Protein AF-A0A914W034-F1 (afdb_monomer_lite)

Foldseek 3Di:
DVVVVVVPDDPVNVVVVCVVVPVPPPDDDDDPPPPPPPPDPDDPPVRVVCVVCVCVPPPPDDDDDPVNVCVVPPPPPPDDDDDDPDPDDDDDDDDDDDPPPPPPDDDDD

Secondary structure (DSSP, 8-state):
-HHHHHHT--HHHHHHHHHHTTTT-SS------------PPPPPHHHHHHHHTTTTTS-S-PPPPHHHHHHHHS--SS-------------------------------

Organism: NCBI:txid2011161

pLDDT: mean 73.83, std 18.07, range [39.97, 95.75]

Structure (mmCIF, N/CA/C/O backbone):
data_AF-A0A914W034-F1
#
_entry.id   AF-A0A914W034-F1
#
loop_
_atom_site.group_PDB
_atom_site.id
_atom_site.type_symbol
_atom_site.label_atom_id
_atom_site.label_alt_id
_atom_site.label_comp_id
_atom_site.label_asym_id
_atom_site.label_entity_id
_atom_site.label_seq_id
_atom_site.pdbx_PDB_ins_code
_atom_site.Cartn_x
_atom_site.Cartn_y
_atom_site.Cartn_z
_atom_site.occupancy
_atom_site.B_iso_or_equiv
_atom_site.auth_seq_id
_atom_site.auth_comp_id
_atom_site.auth_asym_id
_atom_site.auth_atom_id
_atom_site.pdbx_PDB_model_num
ATOM 1 N N . MET A 1 1 ? 25.465 -5.102 16.201 1.00 62.53 1 MET A N 1
ATOM 2 C CA . MET A 1 1 ? 25.508 -3.802 16.918 1.00 62.53 1 MET A CA 1
ATOM 3 C C . MET A 1 1 ? 24.123 -3.333 17.395 1.00 62.53 1 MET A C 1
ATOM 5 O O . MET A 1 1 ? 23.974 -2.999 18.566 1.00 62.53 1 MET A O 1
ATOM 9 N N . ILE A 1 2 ? 23.087 -3.418 16.551 1.00 81.19 2 ILE A N 1
ATOM 10 C CA . ILE A 1 2 ? 21.721 -2.923 16.819 1.00 81.19 2 ILE A CA 1
ATOM 11 C C . ILE A 1 2 ? 21.065 -3.438 18.123 1.00 81.19 2 ILE A C 1
ATOM 13 O O . ILE A 1 2 ? 20.490 -2.663 18.881 1.00 81.19 2 ILE A O 1
ATOM 17 N N . LYS A 1 3 ? 21.229 -4.727 18.464 1.00 87.88 3 LYS A N 1
ATOM 18 C CA . LYS A 1 3 ? 20.618 -5.348 19.661 1.00 87.88 3 LYS A CA 1
ATOM 19 C C . LYS A 1 3 ? 21.076 -4.718 20.986 1.00 87.88 3 LYS A C 1
ATOM 21 O O . LYS A 1 3 ? 20.331 -4.743 21.960 1.00 87.88 3 LYS A O 1
ATOM 26 N N . ARG A 1 4 ? 22.301 -4.178 21.047 1.00 87.12 4 ARG A N 1
ATOM 27 C CA . ARG A 1 4 ? 22.838 -3.527 22.257 1.00 87.12 4 ARG A CA 1
ATOM 28 C C . ARG A 1 4 ? 22.276 -2.115 22.428 1.00 87.12 4 ARG A C 1
ATOM 30 O O . ARG A 1 4 ? 21.935 -1.748 23.545 1.00 87.12 4 ARG A O 1
ATOM 37 N N . ALA A 1 5 ? 22.112 -1.378 21.330 1.00 86.00 5 ALA A N 1
ATOM 38 C CA . ALA A 1 5 ? 21.518 -0.043 21.338 1.00 86.00 5 ALA A CA 1
ATOM 39 C C . ALA A 1 5 ? 20.067 -0.077 21.846 1.00 86.00 5 ALA A C 1
ATOM 41 O O . ALA A 1 5 ? 19.721 0.674 22.754 1.00 86.00 5 ALA A O 1
ATOM 42 N N . TRP A 1 6 ? 19.253 -1.028 21.374 1.00 86.50 6 TRP A N 1
ATOM 43 C CA . TRP A 1 6 ? 17.866 -1.190 21.834 1.00 86.50 6 TRP A CA 1
ATOM 44 C C . TRP A 1 6 ? 17.738 -1.459 23.335 1.00 86.50 6 TRP A C 1
ATOM 46 O O . TRP A 1 6 ? 16.841 -0.929 23.979 1.00 86.50 6 TRP A O 1
ATOM 56 N N . ARG A 1 7 ? 18.669 -2.221 23.921 1.00 92.38 7 ARG A N 1
ATOM 57 C CA . ARG A 1 7 ? 18.684 -2.497 25.369 1.00 92.38 7 ARG A CA 1
ATOM 58 C C . ARG A 1 7 ? 18.999 -1.267 26.225 1.00 92.38 7 ARG A C 1
ATOM 60 O O . ARG A 1 7 ? 18.737 -1.292 27.420 1.00 92.38 7 ARG A O 1
ATOM 67 N N . SER A 1 8 ? 19.580 -0.225 25.633 1.00 90.50 8 SER A N 1
ATOM 68 C CA . SER A 1 8 ? 19.918 1.028 26.322 1.00 90.50 8 SER A CA 1
ATOM 69 C C . SER A 1 8 ? 18.801 2.076 26.265 1.00 90.50 8 SER A C 1
ATOM 71 O O . SER A 1 8 ? 18.883 3.108 26.932 1.00 90.50 8 SER A O 1
ATOM 73 N N . VAL A 1 9 ? 17.749 1.824 25.480 1.00 93.44 9 VAL A N 1
ATOM 74 C CA . VAL A 1 9 ? 16.605 2.729 25.364 1.00 93.44 9 VAL A CA 1
ATOM 75 C C . VAL A 1 9 ? 15.768 2.642 26.637 1.00 93.44 9 VAL A C 1
ATOM 77 O O . VAL A 1 9 ? 15.298 1.574 27.020 1.00 93.44 9 VA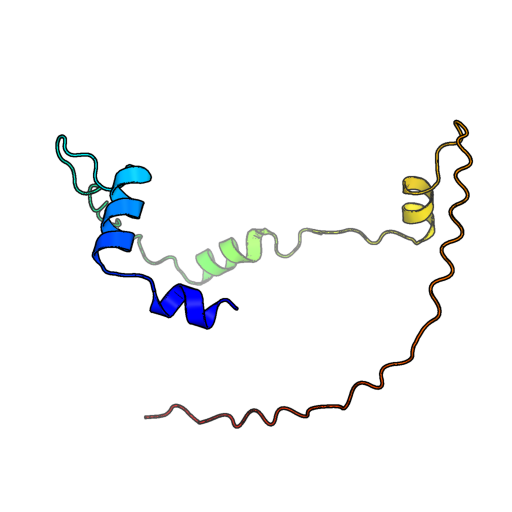L A O 1
ATOM 80 N N . THR A 1 10 ? 15.560 3.787 27.284 1.00 95.31 10 THR A N 1
ATOM 81 C CA . THR A 1 10 ? 14.690 3.902 28.461 1.00 95.31 10 THR A CA 1
ATOM 82 C C . THR A 1 10 ? 13.344 4.522 28.078 1.00 95.31 10 THR A C 1
ATOM 84 O O . THR A 1 10 ? 13.266 5.240 27.075 1.00 95.31 10 THR A O 1
ATOM 87 N N . PRO A 1 11 ? 12.285 4.346 28.890 1.00 94.44 11 PRO A N 1
ATOM 88 C CA . PRO A 1 11 ? 11.021 5.056 28.684 1.00 94.44 11 PRO A CA 1
ATOM 89 C C . PRO A 1 11 ? 11.200 6.581 28.599 1.00 94.44 11 PRO A C 1
ATOM 91 O O . PRO A 1 11 ? 10.552 7.247 27.793 1.00 94.44 11 PRO A O 1
ATOM 94 N N . THR A 1 12 ? 12.135 7.135 29.376 1.00 94.75 12 THR A N 1
ATOM 95 C CA . THR A 1 12 ? 12.500 8.557 29.333 1.00 94.75 12 THR A CA 1
ATOM 96 C C . THR A 1 12 ? 13.107 8.947 27.987 1.00 94.75 12 THR A C 1
ATOM 98 O O . THR A 1 12 ? 12.758 9.990 27.441 1.00 94.75 12 THR A O 1
ATOM 101 N N . THR A 1 13 ? 13.972 8.101 27.418 1.00 94.44 13 THR A N 1
ATOM 102 C CA . THR A 1 13 ? 14.535 8.302 26.075 1.00 94.44 13 THR A CA 1
ATOM 103 C C . THR A 1 13 ? 13.420 8.401 25.035 1.00 94.44 13 THR A C 1
ATOM 105 O O . THR A 1 13 ? 13.394 9.358 24.268 1.00 94.44 13 THR A O 1
ATOM 108 N N . ILE A 1 14 ? 12.459 7.471 25.066 1.00 92.94 14 ILE A N 1
ATOM 109 C CA . ILE A 1 14 ? 11.310 7.455 24.147 1.00 92.94 14 ILE A CA 1
ATOM 110 C C . ILE A 1 14 ? 10.482 8.734 24.310 1.00 92.94 14 ILE A C 1
ATOM 112 O O . ILE A 1 14 ? 10.234 9.439 23.334 1.00 92.94 14 ILE A O 1
ATOM 116 N N . LYS A 1 15 ? 10.120 9.094 25.546 1.00 90.62 15 LYS A N 1
ATOM 117 C CA . LYS A 1 15 ? 9.353 10.314 25.837 1.00 90.62 15 LYS A CA 1
ATOM 118 C C . LYS A 1 15 ? 10.043 11.570 25.299 1.00 90.62 15 LYS A C 1
ATOM 120 O O . LYS A 1 15 ? 9.399 12.401 24.663 1.00 90.62 15 LYS A O 1
ATOM 125 N N . ASN A 1 16 ? 11.352 11.687 25.509 1.00 91.56 16 ASN A N 1
ATOM 126 C CA . ASN A 1 16 ? 12.137 12.822 25.033 1.00 91.56 16 ASN A CA 1
ATOM 127 C C . ASN A 1 16 ? 12.206 12.871 23.500 1.00 91.56 16 ASN A C 1
ATOM 129 O O . ASN A 1 16 ? 12.139 13.957 22.928 1.00 91.56 16 ASN A O 1
ATOM 133 N N . CYS A 1 17 ? 12.310 11.722 22.825 1.00 92.19 17 CYS A N 1
ATOM 134 C CA . CYS A 1 17 ? 12.242 11.651 21.365 1.00 92.19 17 CYS A CA 1
ATOM 135 C C . CYS A 1 17 ? 10.893 12.165 20.847 1.00 92.19 17 CYS A C 1
ATOM 137 O O . CYS A 1 17 ? 10.873 13.014 19.961 1.00 92.19 17 CYS A O 1
ATOM 139 N N . PHE A 1 18 ? 9.780 11.734 21.448 1.00 89.12 18 PHE A N 1
ATOM 140 C CA . PHE A 1 18 ? 8.441 12.190 21.065 1.00 89.12 18 PHE A CA 1
ATOM 141 C C . PHE A 1 18 ? 8.236 13.693 21.308 1.00 89.12 18 PHE A C 1
ATOM 143 O O . PHE A 1 18 ? 7.624 14.377 20.491 1.00 89.12 18 PHE A O 1
ATOM 150 N N . GLN A 1 19 ? 8.790 14.232 22.397 1.00 88.88 19 GLN A N 1
ATOM 151 C CA . GLN A 1 19 ? 8.782 15.674 22.661 1.00 88.88 19 GLN A CA 1
ATOM 152 C C . GLN A 1 19 ? 9.595 16.455 21.625 1.00 88.88 19 GLN A C 1
ATOM 154 O O . GLN A 1 19 ? 9.100 17.438 21.082 1.00 88.88 19 GLN A O 1
ATOM 159 N N . LYS A 1 20 ? 10.821 16.009 21.321 1.00 88.50 20 LYS A N 1
ATOM 160 C CA . LYS A 1 20 ? 11.694 16.662 20.332 1.00 88.50 20 LYS A CA 1
ATOM 161 C C . LYS A 1 20 ? 11.125 16.613 18.917 1.00 88.50 20 LYS A C 1
ATOM 163 O O . LYS A 1 20 ? 11.275 17.577 18.180 1.00 88.50 20 LYS A O 1
ATOM 168 N N . ALA A 1 21 ? 10.465 15.517 18.558 1.00 88.38 21 ALA A N 1
ATOM 169 C CA . ALA A 1 21 ? 9.788 15.369 17.275 1.00 88.38 21 ALA A CA 1
ATOM 170 C C . ALA A 1 21 ? 8.440 16.116 17.208 1.00 88.38 21 ALA A C 1
ATOM 172 O O . ALA A 1 21 ? 7.807 16.143 16.160 1.00 88.38 21 ALA A O 1
ATOM 173 N N . GLY A 1 22 ? 7.996 16.744 18.305 1.00 82.69 22 GLY A N 1
ATOM 174 C CA . GLY A 1 22 ? 6.801 17.589 18.323 1.00 82.69 22 GLY A CA 1
ATOM 175 C C . GLY A 1 22 ? 5.476 16.847 18.514 1.00 82.69 22 GLY A C 1
ATOM 176 O O . GLY A 1 22 ? 4.435 17.499 18.518 1.00 82.69 22 GLY A O 1
ATOM 177 N N . PHE A 1 23 ? 5.493 15.530 18.746 1.00 80.12 23 PHE A N 1
ATOM 178 C CA . PHE A 1 23 ? 4.285 14.732 19.015 1.00 80.12 23 PHE A CA 1
ATOM 179 C C . PHE A 1 23 ? 3.613 15.088 20.347 1.00 80.12 23 PHE A C 1
ATOM 181 O O . PHE A 1 23 ? 2.420 14.872 20.523 1.00 80.12 23 PHE A O 1
ATOM 188 N N . LEU A 1 24 ? 4.376 15.624 21.303 1.00 70.69 24 LEU A N 1
ATOM 189 C CA . LEU A 1 24 ? 3.899 15.991 22.641 1.00 70.69 24 LEU A CA 1
ATOM 190 C C . LEU A 1 24 ? 3.907 17.513 22.835 1.00 70.69 24 LEU A C 1
ATOM 192 O O . LEU A 1 24 ? 4.449 18.019 23.821 1.00 70.69 24 LEU A O 1
ATOM 196 N N . LYS A 1 25 ? 3.358 18.262 21.871 1.00 72.94 25 LYS A N 1
ATOM 197 C CA . LYS A 1 25 ? 3.207 19.717 21.992 1.00 72.94 25 LYS A CA 1
ATOM 198 C C . LYS A 1 25 ? 2.248 20.022 23.150 1.00 72.94 25 LYS A C 1
ATOM 200 O O . LYS A 1 25 ? 1.074 19.673 23.114 1.00 72.94 25 LYS A O 1
ATOM 205 N N . ALA A 1 26 ? 2.768 20.654 24.202 1.00 61.56 26 ALA A N 1
ATOM 206 C CA . ALA A 1 26 ? 1.980 21.128 25.335 1.00 61.56 26 ALA A CA 1
ATOM 207 C C . ALA A 1 26 ? 1.224 22.402 24.932 1.00 61.56 26 ALA A C 1
ATOM 209 O O . ALA A 1 26 ? 1.664 23.518 25.190 1.00 61.56 26 ALA A O 1
ATOM 210 N N . GLY A 1 27 ? 0.109 22.230 24.238 1.00 57.69 27 GLY A N 1
ATOM 211 C CA . GLY A 1 27 ? -0.812 23.301 23.890 1.00 57.69 27 GLY A CA 1
ATOM 212 C C . GLY A 1 27 ? -2.012 22.689 23.193 1.00 57.69 27 GLY A C 1
ATOM 21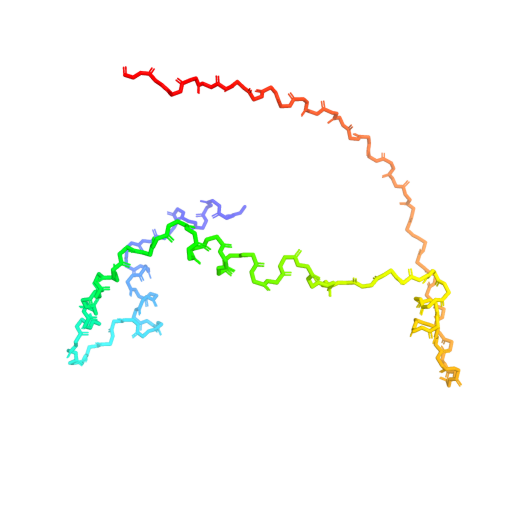3 O O . GLY A 1 27 ? -1.797 21.934 22.254 1.00 57.69 27 GLY A O 1
ATOM 214 N N . ASN A 1 28 ? -3.212 22.966 23.721 1.00 55.81 28 ASN A N 1
ATOM 215 C CA . ASN A 1 28 ? -4.544 22.641 23.192 1.00 55.81 28 ASN A CA 1
ATOM 216 C C . ASN A 1 28 ? -4.535 21.770 21.925 1.00 55.81 28 ASN A C 1
ATOM 218 O O . ASN A 1 28 ? -4.199 22.241 20.847 1.00 55.81 28 ASN A O 1
ATOM 222 N N . GLY A 1 29 ? -4.907 20.503 22.005 1.00 62.44 29 GLY A N 1
ATOM 223 C CA . GLY A 1 29 ? -6.250 20.154 22.440 1.00 62.44 29 GLY A CA 1
ATOM 224 C C . GLY A 1 29 ? -7.064 19.823 21.203 1.00 62.44 29 GLY A C 1
ATOM 225 O O . GLY A 1 29 ? -7.934 20.583 20.825 1.00 62.44 29 GLY A O 1
ATOM 226 N N . GLU A 1 30 ? -6.728 18.697 20.596 1.00 60.50 30 GLU A N 1
ATOM 227 C CA . GLU A 1 30 ? -7.668 17.785 19.965 1.00 60.50 30 GLU A CA 1
ATOM 228 C C . GLU A 1 30 ? -6.902 16.463 19.902 1.00 60.50 30 GLU A C 1
ATOM 230 O O . GLU A 1 30 ? -5.786 16.403 19.380 1.00 60.50 30 GLU A O 1
ATOM 235 N N . ALA A 1 31 ? -7.447 15.396 20.495 1.00 63.44 31 ALA A N 1
ATOM 236 C CA . ALA A 1 31 ? -7.174 14.098 19.890 1.00 63.44 31 ALA A CA 1
ATOM 237 C C . ALA A 1 31 ? -7.551 14.263 18.410 1.00 63.44 31 ALA A C 1
ATOM 239 O O . ALA A 1 31 ? -8.531 14.978 18.177 1.00 63.44 31 ALA A O 1
ATOM 2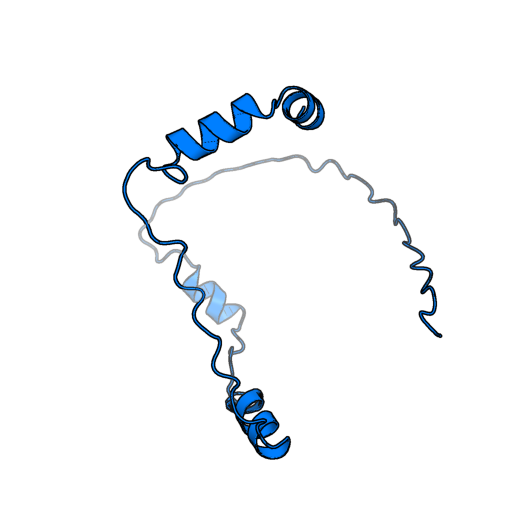40 N N . PRO A 1 32 ? -6.805 13.698 17.435 1.00 62.31 32 PRO A N 1
ATOM 241 C CA . PRO A 1 32 ? -7.320 13.682 16.072 1.00 62.31 32 PRO A CA 1
ATOM 242 C C . PRO A 1 32 ? -8.763 13.217 16.193 1.00 62.31 32 PRO A C 1
ATOM 244 O O . PRO A 1 32 ? -9.001 12.202 16.863 1.00 62.31 32 PRO A O 1
ATOM 247 N N . GLU A 1 33 ? -9.696 14.048 15.718 1.00 63.41 33 GLU A N 1
ATOM 248 C CA . GLU A 1 33 ? -11.100 13.681 15.654 1.00 63.41 33 GLU A CA 1
ATOM 249 C C . GLU A 1 33 ? -11.083 12.255 15.128 1.00 63.41 33 GLU A C 1
ATOM 251 O O . GLU A 1 33 ? -10.456 11.982 14.099 1.00 63.41 33 GLU A O 1
ATOM 256 N N . VAL A 1 34 ? -11.570 11.312 15.938 1.00 66.62 34 VAL A N 1
ATOM 257 C CA . VAL A 1 34 ? -11.686 9.938 15.475 1.00 66.62 34 VAL A CA 1
ATOM 258 C C . VAL A 1 34 ? -12.742 10.066 14.403 1.00 66.62 34 VAL A C 1
ATOM 260 O O . VAL A 1 34 ? -13.923 10.098 14.736 1.00 66.62 34 VAL A O 1
ATOM 263 N N . GLU A 1 35 ? -12.302 10.294 13.164 1.00 68.81 35 GLU A N 1
ATOM 264 C CA . GLU A 1 35 ? -13.183 10.429 12.025 1.00 68.81 35 GLU A CA 1
ATOM 265 C C . GLU A 1 35 ? -14.010 9.158 12.045 1.00 68.81 35 GLU A C 1
ATOM 267 O O . GLU A 1 35 ? -13.489 8.045 11.902 1.00 68.81 35 GLU A O 1
ATOM 272 N N . GLU A 1 36 ? -15.285 9.324 12.381 1.00 71.31 36 GLU A N 1
ATOM 273 C CA . GLU A 1 36 ? -16.215 8.223 12.437 1.00 71.31 36 GLU A CA 1
ATOM 274 C C . GLU A 1 36 ? -16.261 7.677 11.017 1.00 71.31 36 GLU A C 1
ATOM 276 O O . GLU A 1 36 ? -16.757 8.324 10.093 1.00 71.31 36 GLU A O 1
ATOM 281 N N . THR A 1 37 ? -15.629 6.521 10.816 1.00 72.31 37 THR A N 1
ATOM 282 C CA . THR A 1 37 ? -15.578 5.884 9.509 1.00 72.31 37 THR A CA 1
ATOM 283 C C . THR A 1 37 ? -17.009 5.600 9.109 1.00 72.31 37 THR A C 1
ATOM 285 O O . THR A 1 37 ? -17.655 4.717 9.681 1.00 72.31 37 THR A O 1
ATOM 288 N N . VAL A 1 38 ? -17.517 6.370 8.151 1.00 79.88 38 VAL A N 1
ATOM 289 C CA . VAL A 1 38 ? -18.853 6.158 7.618 1.00 79.88 38 VAL A CA 1
ATOM 290 C C . VAL A 1 38 ? -18.850 4.768 7.002 1.00 79.88 38 VAL A C 1
ATOM 292 O O . VAL A 1 38 ? -18.120 4.511 6.044 1.00 79.88 38 VAL A O 1
ATOM 295 N N . ALA A 1 39 ? -19.633 3.859 7.582 1.00 80.38 39 ALA A N 1
ATOM 296 C CA . ALA A 1 39 ? -19.804 2.528 7.030 1.00 80.38 39 ALA A CA 1
ATOM 297 C C . ALA A 1 39 ? -20.374 2.677 5.616 1.00 80.38 39 ALA A C 1
ATOM 299 O O . ALA A 1 39 ? -21.522 3.093 5.437 1.00 80.38 39 ALA A O 1
ATOM 300 N N . GLN A 1 40 ? -19.549 2.389 4.609 1.00 80.00 40 GLN A N 1
ATOM 301 C CA . GLN A 1 40 ? -20.013 2.403 3.233 1.00 80.00 40 GLN A CA 1
ATOM 302 C C . GLN A 1 40 ? -20.994 1.242 3.026 1.00 80.00 40 GLN A C 1
ATOM 304 O O . GLN A 1 40 ? -20.799 0.163 3.599 1.00 80.00 40 GLN A O 1
ATOM 309 N N . PRO A 1 41 ? -22.062 1.444 2.236 1.00 85.88 41 PRO A N 1
ATOM 310 C CA . PRO A 1 41 ? -22.935 0.354 1.834 1.00 85.88 41 PRO A CA 1
ATOM 311 C C . PRO A 1 41 ? -22.118 -0.780 1.214 1.00 85.88 41 PRO A C 1
ATOM 313 O O . PRO A 1 41 ? -21.160 -0.529 0.482 1.00 85.88 41 PRO A O 1
ATOM 316 N N . LEU A 1 42 ? -22.504 -2.025 1.496 1.00 86.31 42 LEU A N 1
ATOM 317 C CA . LEU A 1 42 ? -21.895 -3.175 0.837 1.00 86.31 42 LEU A CA 1
ATOM 318 C C . LEU A 1 42 ? -22.183 -3.087 -0.663 1.00 86.31 42 LEU A C 1
ATOM 320 O O . LEU A 1 42 ? -23.343 -3.076 -1.077 1.00 86.31 42 LEU A O 1
ATOM 324 N N . MET A 1 43 ? -21.116 -3.009 -1.450 1.00 90.88 43 MET A N 1
ATOM 325 C CA . MET A 1 43 ? -21.176 -3.064 -2.902 1.00 90.88 43 MET A CA 1
ATOM 326 C C . MET A 1 43 ? -21.577 -4.487 -3.337 1.00 90.88 43 MET A C 1
ATOM 328 O O . MET A 1 43 ? -21.027 -5.453 -2.797 1.00 90.88 43 MET A O 1
ATOM 332 N N . PRO A 1 44 ? -22.525 -4.643 -4.276 1.00 95.75 44 PRO A N 1
ATOM 333 C CA . PRO A 1 44 ? -22.808 -5.923 -4.918 1.00 95.75 44 PRO A CA 1
ATOM 334 C C . PRO A 1 44 ? -21.543 -6.558 -5.517 1.00 95.75 44 PRO A C 1
ATOM 336 O O . PRO A 1 44 ? -20.653 -5.860 -5.998 1.00 95.75 44 PRO A O 1
ATOM 339 N N . GLU A 1 45 ? -21.451 -7.889 -5.493 1.00 94.06 45 GLU A N 1
ATOM 340 C CA . GLU A 1 45 ? -20.255 -8.618 -5.947 1.00 94.06 45 GLU A CA 1
ATOM 341 C C . GLU A 1 45 ? -19.924 -8.350 -7.425 1.00 94.06 45 GLU A C 1
ATOM 343 O O . GLU A 1 45 ? -18.760 -8.233 -7.797 1.00 94.06 45 GLU A O 1
ATOM 348 N N . ASP A 1 46 ? -20.939 -8.205 -8.272 1.00 95.62 46 ASP A N 1
ATOM 349 C CA . ASP A 1 46 ? -20.800 -7.859 -9.685 1.00 95.62 46 ASP A CA 1
ATOM 350 C C . ASP A 1 46 ? -20.240 -6.447 -9.890 1.00 95.62 46 ASP A C 1
ATOM 352 O O . ASP A 1 46 ? -19.342 -6.254 -10.710 1.00 95.62 46 ASP A O 1
ATOM 356 N N . GLU A 1 47 ? -20.708 -5.470 -9.115 1.00 95.38 47 GLU A N 1
ATOM 357 C CA . GLU A 1 47 ? -20.188 -4.101 -9.155 1.00 95.38 47 GLU A CA 1
ATOM 358 C C . GLU A 1 47 ? -18.738 -4.040 -8.656 1.00 95.38 47 GLU A C 1
ATOM 360 O O . GLU A 1 47 ? -17.890 -3.411 -9.292 1.00 95.38 47 GLU A O 1
ATOM 365 N N . PHE A 1 48 ? -18.425 -4.779 -7.589 1.00 94.06 48 PHE A N 1
ATOM 366 C CA . PHE A 1 48 ? -17.062 -4.909 -7.081 1.00 94.06 48 PHE A CA 1
ATOM 367 C C . PHE A 1 48 ? -16.129 -5.532 -8.119 1.00 94.06 48 PHE A C 1
ATOM 369 O O . PHE A 1 48 ? -15.056 -4.995 -8.389 1.00 94.06 48 PHE A O 1
ATOM 376 N N . ASN A 1 49 ? -16.550 -6.627 -8.751 1.00 95.12 49 ASN A N 1
ATOM 377 C CA . ASN A 1 49 ? -15.765 -7.287 -9.788 1.00 95.12 49 ASN A CA 1
ATOM 378 C C . ASN A 1 49 ? -15.543 -6.376 -11.001 1.00 95.12 49 ASN A C 1
ATOM 380 O O . ASN A 1 49 ? -14.446 -6.369 -11.556 1.00 95.12 49 ASN A O 1
ATOM 384 N N . ASN A 1 50 ? -16.537 -5.578 -11.394 1.00 94.50 50 ASN A N 1
ATOM 385 C CA . ASN A 1 50 ? -16.377 -4.600 -12.471 1.00 94.50 50 ASN A CA 1
ATOM 386 C C . ASN A 1 50 ? -15.381 -3.494 -12.101 1.00 94.50 50 ASN A C 1
ATOM 388 O O . ASN A 1 50 ? -14.571 -3.101 -12.936 1.00 94.50 50 ASN A O 1
ATOM 392 N N . TYR A 1 51 ? -15.423 -3.008 -10.858 1.00 93.06 51 TYR A N 1
ATOM 393 C CA . TYR A 1 51 ? -14.481 -2.007 -10.364 1.00 93.06 51 TYR A CA 1
ATOM 394 C C . TYR A 1 51 ? -13.049 -2.551 -10.313 1.00 93.06 51 TYR A C 1
ATOM 396 O O . TYR A 1 51 ? -12.130 -1.926 -10.833 1.00 93.06 51 TYR A O 1
ATOM 404 N N . VAL A 1 52 ? -12.856 -3.736 -9.728 1.00 94.19 52 VAL A N 1
ATOM 405 C CA . VAL A 1 52 ? -11.529 -4.352 -9.579 1.00 94.19 52 VAL A CA 1
ATOM 406 C C . VAL A 1 52 ? -10.903 -4.689 -10.929 1.00 94.19 52 VAL A C 1
ATOM 408 O O . VAL A 1 52 ? -9.697 -4.565 -11.076 1.00 94.19 52 VAL A O 1
ATOM 411 N N . ASN A 1 53 ? -11.707 -5.089 -11.914 1.00 94.75 53 ASN A N 1
ATOM 412 C CA . ASN A 1 53 ? -11.220 -5.443 -13.247 1.00 94.75 53 ASN A CA 1
ATOM 413 C C . ASN A 1 53 ? -11.353 -4.294 -14.259 1.00 94.75 53 ASN A C 1
ATOM 415 O O . ASN A 1 53 ? -11.327 -4.548 -15.467 1.00 94.75 53 ASN A O 1
ATOM 419 N N . CYS A 1 54 ? -11.526 -3.047 -13.806 1.00 92.94 54 CYS A N 1
ATOM 420 C CA . CYS A 1 54 ? -11.766 -1.918 -14.707 1.00 92.94 54 CYS A CA 1
ATOM 421 C C . CYS A 1 54 ? -10.608 -1.670 -15.691 1.00 92.94 54 CYS A C 1
ATOM 423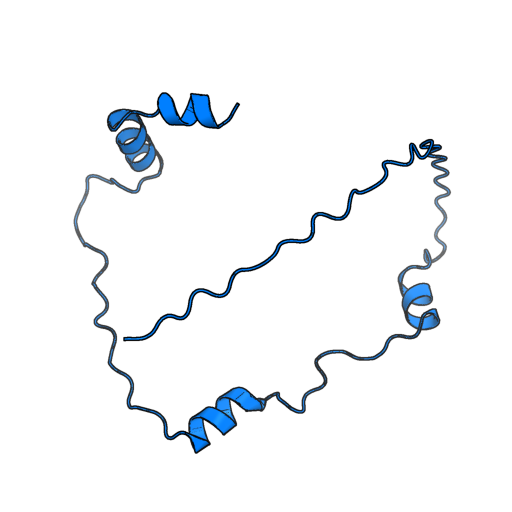 O O . CYS A 1 54 ? -10.844 -1.211 -16.807 1.00 92.94 54 CYS A O 1
ATOM 425 N N . ASP A 1 55 ? -9.388 -2.045 -15.310 1.00 93.31 55 ASP A N 1
ATOM 426 C CA . ASP A 1 55 ? -8.159 -1.981 -16.101 1.00 93.31 55 ASP A CA 1
ATOM 427 C C . ASP A 1 55 ? -7.642 -3.370 -16.517 1.00 93.31 55 ASP A C 1
ATOM 429 O O . ASP A 1 55 ? -6.568 -3.482 -17.101 1.00 93.31 55 ASP A O 1
ATOM 433 N N . GLY A 1 56 ? -8.411 -4.443 -16.297 1.00 89.62 56 GLY A N 1
ATOM 434 C CA . GLY A 1 56 ? -7.948 -5.822 -16.507 1.00 89.62 56 GLY A CA 1
ATOM 435 C C . GLY A 1 56 ? -7.595 -6.186 -17.958 1.00 89.62 56 GLY A C 1
ATOM 436 O O . GLY A 1 56 ? -7.018 -7.241 -18.201 1.00 89.62 56 GLY A O 1
ATOM 437 N N . HIS A 1 57 ? -7.939 -5.326 -18.921 1.00 87.00 57 HIS A N 1
ATOM 438 C CA . HIS A 1 57 ? -7.600 -5.469 -20.344 1.00 87.00 57 HIS A CA 1
ATOM 439 C C . HIS A 1 57 ? -6.737 -4.312 -20.857 1.00 87.00 57 HIS A C 1
ATOM 441 O O . HIS A 1 57 ? -6.612 -4.123 -22.066 1.00 87.00 57 HIS A O 1
ATOM 447 N N . GLN A 1 58 ? -6.211 -3.490 -19.954 1.00 88.75 58 GLN A N 1
ATOM 448 C CA . GLN A 1 58 ? -5.332 -2.398 -20.311 1.00 88.75 58 GLN A CA 1
ATOM 449 C C . GLN A 1 58 ? -3.892 -2.903 -20.271 1.00 88.75 58 GLN A C 1
ATOM 451 O O . GLN A 1 58 ? -3.423 -3.400 -19.248 1.00 88.75 58 GLN A O 1
ATOM 456 N N . ASP A 1 59 ? -3.186 -2.770 -21.392 1.00 87.38 59 ASP A N 1
ATOM 457 C CA . ASP A 1 59 ? -1.763 -3.080 -21.449 1.00 87.38 59 ASP A CA 1
ATOM 458 C C . ASP A 1 59 ? -1.008 -2.099 -20.537 1.00 87.38 59 ASP A C 1
ATOM 460 O O . ASP A 1 59 ? -0.901 -0.904 -20.820 1.00 87.38 59 ASP A O 1
ATOM 464 N N . CYS A 1 60 ? -0.514 -2.596 -19.401 1.00 83.38 60 CYS A N 1
ATOM 465 C CA . CYS A 1 60 ? 0.284 -1.813 -18.450 1.00 83.38 60 CYS A CA 1
ATOM 466 C C . CYS A 1 60 ? 1.754 -1.687 -18.879 1.00 83.38 60 CYS A C 1
ATOM 468 O O . CYS A 1 60 ? 2.509 -0.909 -18.297 1.00 83.38 60 CYS A O 1
ATOM 470 N N . TYR A 1 61 ? 2.164 -2.482 -19.864 1.00 84.31 61 TYR A N 1
ATOM 471 C CA . TYR A 1 61 ? 3.510 -2.538 -20.410 1.00 84.31 61 TYR A CA 1
ATOM 472 C C . TYR A 1 61 ? 3.445 -3.014 -21.863 1.00 84.31 61 TYR A C 1
ATOM 474 O O . TYR A 1 61 ? 2.550 -3.770 -22.237 1.00 84.31 61 TYR A O 1
ATOM 482 N N . GLY A 1 62 ? 4.392 -2.556 -22.676 1.00 83.75 62 GLY A N 1
ATOM 483 C CA . GLY A 1 62 ? 4.646 -3.109 -24.004 1.00 83.75 62 GLY A CA 1
ATOM 484 C C . GLY A 1 62 ? 5.858 -4.034 -23.971 1.00 83.75 62 GLY A C 1
ATOM 485 O O . GLY A 1 62 ? 6.676 -3.965 -23.053 1.00 83.75 62 GLY A O 1
ATOM 486 N N . GLU A 1 63 ? 5.991 -4.885 -24.983 1.00 86.75 63 GLU A N 1
ATOM 487 C CA . GLU A 1 63 ? 7.253 -5.574 -25.239 1.00 86.75 63 GLU A CA 1
ATOM 488 C C . GLU A 1 63 ? 8.215 -4.588 -25.906 1.00 86.75 63 GLU A C 1
ATOM 490 O O . GLU A 1 63 ? 7.910 -4.035 -26.962 1.00 86.75 63 GLU A O 1
ATOM 495 N N . LEU A 1 64 ? 9.362 -4.357 -25.272 1.00 89.12 64 LEU A N 1
ATOM 496 C CA . LEU A 1 64 ? 10.489 -3.683 -25.906 1.00 89.12 64 LEU A CA 1
ATOM 497 C C . LEU A 1 64 ? 11.410 -4.749 -26.479 1.00 89.12 64 LEU A C 1
ATOM 499 O O . LEU A 1 64 ? 11.758 -5.717 -25.795 1.00 89.12 64 LEU A O 1
ATOM 503 N N . THR A 1 65 ? 11.813 -4.570 -27.731 1.00 90.75 65 THR A N 1
ATOM 504 C CA . THR A 1 65 ? 12.886 -5.380 -28.297 1.00 90.75 65 THR A CA 1
ATOM 505 C C . THR A 1 65 ? 14.221 -4.966 -27.680 1.00 90.75 65 THR A C 1
ATOM 507 O O . THR A 1 65 ? 14.366 -3.875 -27.124 1.00 90.75 65 THR A O 1
ATOM 510 N N . ILE A 1 66 ? 15.223 -5.843 -27.765 1.00 88.62 66 ILE A N 1
ATOM 511 C CA . ILE A 1 66 ? 16.577 -5.514 -27.301 1.00 88.62 66 ILE A CA 1
ATOM 512 C C . ILE A 1 66 ? 17.098 -4.297 -28.077 1.00 88.62 66 ILE A C 1
ATOM 514 O O . ILE A 1 66 ? 17.768 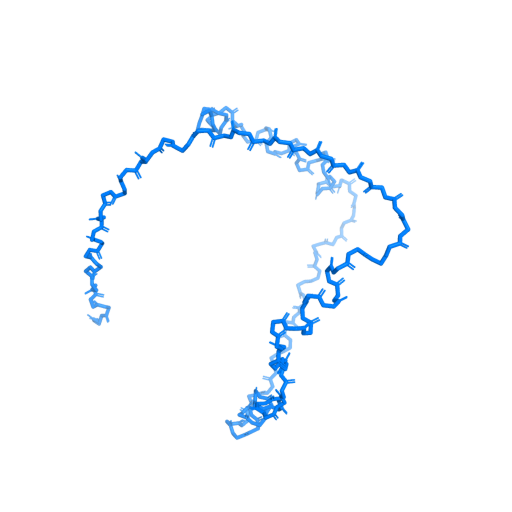-3.440 -27.509 1.00 88.62 66 ILE A O 1
ATOM 518 N N . GLU A 1 67 ? 16.747 -4.188 -29.357 1.00 89.88 67 GLU A N 1
ATOM 519 C CA . GLU A 1 67 ? 17.071 -3.058 -30.218 1.00 89.88 67 GLU A CA 1
ATOM 520 C C . GLU A 1 67 ? 16.478 -1.741 -29.693 1.00 89.88 67 GLU A C 1
ATOM 522 O O . GLU A 1 67 ? 17.216 -0.760 -29.603 1.00 89.88 67 GLU A O 1
ATOM 527 N N . ASP A 1 68 ? 15.208 -1.733 -29.268 1.00 88.69 68 ASP A N 1
ATOM 528 C CA . ASP A 1 68 ? 14.551 -0.544 -28.698 1.00 88.69 68 ASP A CA 1
ATOM 529 C C . ASP A 1 68 ? 15.251 -0.074 -27.412 1.00 88.69 68 ASP A C 1
ATOM 531 O O . ASP A 1 68 ? 15.494 1.117 -27.218 1.00 88.69 68 ASP A O 1
ATOM 535 N N . ILE A 1 69 ? 15.642 -1.019 -26.549 1.00 90.31 69 ILE A N 1
ATOM 536 C CA . ILE A 1 69 ? 16.372 -0.728 -25.304 1.00 90.31 69 ILE A CA 1
ATOM 537 C C . ILE A 1 69 ? 17.759 -0.154 -25.620 1.00 90.31 69 ILE A C 1
ATOM 539 O O . ILE A 1 69 ? 18.206 0.819 -25.010 1.00 90.31 69 ILE A O 1
ATOM 543 N N . LEU A 1 70 ? 18.459 -0.749 -26.589 1.00 89.94 70 LEU A N 1
ATOM 544 C CA . LEU A 1 70 ? 19.792 -0.308 -26.988 1.00 89.94 70 LEU A CA 1
ATOM 545 C C . LEU A 1 70 ? 19.775 1.072 -27.645 1.00 89.94 70 LEU A C 1
ATOM 547 O O . LEU A 1 70 ? 20.779 1.771 -27.559 1.00 89.94 70 LEU A O 1
ATOM 551 N N . GLU A 1 71 ? 18.695 1.482 -28.304 1.00 87.50 71 GLU A N 1
ATOM 552 C CA . GLU A 1 71 ? 18.573 2.840 -28.844 1.00 87.50 71 GLU A CA 1
ATOM 553 C C . GLU A 1 71 ? 18.447 3.905 -27.747 1.00 87.50 71 GLU A C 1
ATOM 555 O O . GLU A 1 71 ? 19.006 4.991 -27.902 1.00 87.50 71 GLU A O 1
ATOM 560 N N . GLU A 1 72 ? 17.788 3.591 -26.630 1.00 83.88 72 GLU A N 1
ATOM 561 C CA . GLU A 1 72 ? 17.636 4.505 -25.490 1.00 83.88 72 GLU A CA 1
ATOM 562 C C . GLU A 1 72 ? 18.922 4.630 -24.659 1.00 83.88 72 GLU A C 1
ATOM 564 O O . GLU A 1 72 ? 19.285 5.722 -24.220 1.00 83.88 72 GLU A O 1
ATOM 569 N N . VAL A 1 73 ? 19.637 3.517 -24.467 1.00 84.44 73 VAL A N 1
ATOM 570 C CA . VAL A 1 73 ? 20.851 3.460 -23.632 1.00 84.44 73 VAL A CA 1
ATOM 571 C C . VAL A 1 73 ? 22.112 3.821 -24.419 1.00 84.44 73 VAL A C 1
ATOM 573 O O . VAL A 1 73 ? 23.142 4.153 -23.825 1.00 84.44 73 VAL A O 1
ATOM 576 N N . ARG A 1 74 ? 22.071 3.782 -25.760 1.00 83.44 74 ARG A N 1
ATOM 577 C CA . ARG A 1 74 ? 23.240 4.143 -26.564 1.00 83.44 74 ARG A CA 1
ATOM 578 C C . ARG A 1 74 ? 23.587 5.604 -26.290 1.00 83.44 74 ARG A C 1
ATOM 580 O O . ARG A 1 74 ? 22.748 6.474 -26.528 1.00 83.44 74 ARG A O 1
ATOM 5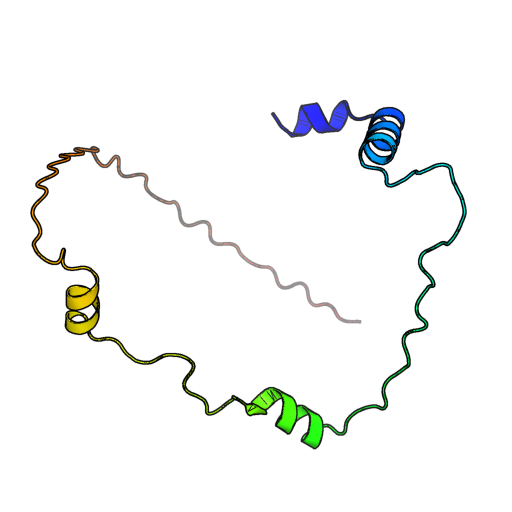87 N N . PRO A 1 75 ? 24.826 5.901 -25.864 1.00 76.44 75 PRO A N 1
ATOM 588 C CA . PRO A 1 75 ? 25.260 7.275 -25.711 1.00 76.44 75 PRO A CA 1
ATOM 589 C C . PRO A 1 75 ? 25.073 7.976 -27.055 1.00 76.44 75 PRO A C 1
ATOM 591 O O . PRO A 1 75 ? 25.709 7.625 -28.055 1.00 76.44 75 PRO A O 1
ATOM 594 N N . GLN A 1 76 ? 24.147 8.937 -27.102 1.00 71.06 76 GLN A N 1
ATOM 595 C CA . GLN A 1 76 ? 24.028 9.837 -28.238 1.00 71.06 76 GLN A CA 1
ATOM 596 C C . GLN A 1 76 ? 25.364 10.552 -28.323 1.00 71.06 76 GLN A C 1
ATOM 598 O O . GLN A 1 76 ? 25.693 11.337 -27.440 1.00 71.06 76 GLN A O 1
ATOM 603 N N . GLY A 1 77 ? 26.163 10.184 -29.325 1.00 61.81 77 GLY A N 1
ATOM 604 C CA . GLY A 1 77 ? 27.550 10.597 -29.450 1.00 61.81 77 GLY A CA 1
ATOM 605 C C . GLY A 1 77 ? 27.711 12.107 -29.339 1.00 61.81 77 GLY A C 1
ATOM 606 O O . GLY A 1 77 ? 27.632 12.823 -30.330 1.00 61.81 77 GLY A O 1
ATOM 607 N N . ASN A 1 78 ? 28.001 12.559 -28.129 1.00 56.44 78 ASN A N 1
ATOM 608 C CA . ASN A 1 78 ? 28.677 13.798 -27.832 1.00 56.44 78 ASN A CA 1
ATOM 609 C C . ASN A 1 78 ? 29.764 13.390 -26.842 1.00 56.44 78 ASN A C 1
ATOM 611 O O . ASN A 1 78 ? 29.517 13.258 -25.649 1.00 56.44 78 ASN A O 1
ATOM 615 N N . GLY A 1 79 ? 30.907 13.015 -27.420 1.00 57.66 79 GLY A N 1
ATOM 616 C CA . GLY A 1 79 ? 31.916 12.169 -26.801 1.00 57.66 79 GLY A CA 1
ATOM 617 C C . GLY A 1 79 ? 32.309 12.565 -25.384 1.00 57.66 79 GLY A C 1
ATOM 618 O O . GLY A 1 79 ? 32.704 13.700 -25.136 1.00 57.66 79 GLY A O 1
ATOM 619 N N . GLN A 1 80 ? 32.274 11.575 -24.504 1.00 48.72 80 GLN A N 1
ATOM 620 C CA . GLN A 1 80 ? 33.185 11.447 -23.381 1.00 48.72 80 GLN A CA 1
ATOM 621 C C . GLN A 1 80 ? 33.505 9.958 -23.264 1.00 48.72 80 GLN A C 1
ATOM 623 O O . GLN A 1 80 ? 32.639 9.139 -22.972 1.00 48.72 80 GLN A O 1
ATOM 628 N N . GLU A 1 81 ? 34.740 9.633 -23.629 1.00 55.16 81 GLU A N 1
ATOM 629 C CA . GLU A 1 81 ? 35.410 8.392 -23.268 1.00 55.16 81 GLU A CA 1
ATOM 630 C C . GLU A 1 81 ? 35.613 8.434 -21.751 1.00 55.16 81 GLU A C 1
ATOM 632 O O . GLU A 1 81 ? 36.331 9.304 -21.262 1.00 55.16 81 GLU A O 1
ATOM 637 N N . GLU A 1 82 ? 34.973 7.536 -21.008 1.00 49.75 82 GLU A N 1
ATOM 638 C CA . GLU A 1 82 ? 35.424 7.180 -19.663 1.00 49.75 82 GLU A CA 1
ATOM 639 C C . GLU A 1 82 ? 35.624 5.663 -19.656 1.00 49.75 82 GLU A C 1
ATOM 641 O O . GLU A 1 82 ? 34.679 4.877 -19.620 1.00 49.75 82 GLU A O 1
ATOM 646 N N . GLU A 1 83 ? 36.889 5.281 -19.841 1.00 51.28 83 GLU A N 1
ATOM 647 C CA . GLU A 1 83 ? 37.415 3.961 -19.521 1.00 51.28 83 GLU A CA 1
ATOM 648 C C . GLU A 1 83 ? 37.473 3.853 -17.993 1.00 51.28 83 GLU A C 1
ATOM 650 O O . GLU A 1 83 ? 38.284 4.527 -17.361 1.00 51.28 83 GLU A O 1
ATOM 655 N N . GLU A 1 84 ? 36.639 3.005 -17.401 1.00 45.62 84 GLU A N 1
ATOM 656 C CA . GLU A 1 84 ? 36.894 2.458 -16.068 1.00 45.62 84 GLU A CA 1
ATOM 657 C C . GLU A 1 84 ? 37.009 0.937 -16.244 1.00 45.62 84 GLU A C 1
ATOM 659 O O . GLU A 1 84 ? 36.014 0.226 -16.389 1.00 45.62 84 GLU A O 1
ATOM 664 N N . GLU A 1 85 ? 38.252 0.457 -16.343 1.00 50.62 85 GLU A N 1
ATOM 665 C CA . GLU A 1 85 ? 38.592 -0.945 -16.101 1.00 50.62 85 GLU A CA 1
ATOM 666 C C . GLU A 1 85 ? 38.433 -1.197 -14.596 1.00 50.62 85 GLU A C 1
ATOM 668 O O . GLU A 1 85 ? 39.296 -0.803 -13.812 1.00 50.62 85 GLU A O 1
ATOM 673 N N . ASP A 1 86 ? 37.329 -1.829 -14.200 1.00 44.34 86 ASP A N 1
ATOM 674 C CA . ASP A 1 86 ? 37.160 -2.386 -12.857 1.00 44.34 86 ASP A CA 1
ATOM 675 C C . ASP A 1 86 ? 37.298 -3.911 -12.952 1.00 44.34 86 ASP A C 1
ATOM 677 O O . ASP A 1 86 ? 36.369 -4.637 -13.310 1.00 44.34 86 ASP A O 1
ATOM 681 N N . ASP A 1 87 ? 38.534 -4.368 -12.756 1.00 52.91 87 ASP A N 1
ATOM 682 C CA . ASP A 1 87 ? 38.920 -5.773 -12.641 1.00 52.91 87 ASP A CA 1
ATOM 683 C C . ASP A 1 87 ? 38.636 -6.227 -11.200 1.00 52.91 87 ASP A C 1
ATOM 685 O O . ASP A 1 87 ? 39.513 -6.187 -10.334 1.00 52.91 87 ASP A O 1
ATOM 689 N N . GLU A 1 88 ? 37.384 -6.597 -10.916 1.00 51.25 88 GLU A N 1
ATOM 690 C CA . GLU A 1 88 ? 37.032 -7.308 -9.685 1.00 51.25 88 GLU A CA 1
ATOM 691 C C . GLU A 1 88 ? 37.074 -8.822 -9.951 1.00 51.25 88 GLU A C 1
ATOM 693 O O . GLU A 1 88 ? 36.203 -9.392 -10.612 1.00 51.25 88 GLU A O 1
ATOM 698 N N . GLU A 1 89 ? 38.135 -9.464 -9.448 1.00 47.97 89 GLU A N 1
ATOM 699 C CA . GLU A 1 89 ? 38.294 -10.918 -9.391 1.00 47.97 89 GLU A CA 1
ATOM 700 C C . GLU A 1 89 ? 37.088 -11.567 -8.680 1.00 47.97 89 GLU A C 1
ATOM 702 O O . GLU A 1 89 ? 36.810 -11.305 -7.509 1.00 47.97 89 GLU A O 1
ATOM 707 N N . ASP A 1 90 ? 36.394 -12.436 -9.414 1.00 39.97 90 ASP A N 1
ATOM 708 C CA . ASP A 1 90 ? 35.255 -13.249 -8.983 1.00 39.97 90 ASP A CA 1
ATOM 709 C C . ASP A 1 90 ? 35.727 -14.359 -8.016 1.00 39.97 90 ASP A C 1
ATOM 711 O O . ASP A 1 90 ? 36.282 -15.379 -8.437 1.00 39.97 90 ASP A O 1
ATOM 715 N N . GLU A 1 91 ? 35.559 -14.158 -6.703 1.00 52.66 91 GLU A N 1
ATOM 716 C CA . GLU A 1 91 ? 35.591 -15.259 -5.732 1.00 52.66 91 GLU A CA 1
ATOM 717 C C . GLU A 1 91 ? 34.215 -15.951 -5.728 1.00 52.66 91 GLU A C 1
ATOM 719 O O . GLU A 1 91 ? 33.246 -15.451 -5.157 1.00 52.66 91 GLU A O 1
ATOM 724 N N . GLU A 1 92 ? 34.152 -17.121 -6.373 1.00 53.19 92 GLU A N 1
ATOM 725 C CA . GLU A 1 92 ? 33.010 -18.042 -6.367 1.00 53.19 92 GLU A CA 1
ATOM 726 C C . GLU A 1 92 ? 32.631 -18.440 -4.923 1.00 53.19 92 GLU A C 1
ATOM 728 O O . GLU A 1 92 ? 33.317 -19.247 -4.291 1.00 53.19 92 GLU A O 1
ATOM 733 N N . ASP A 1 93 ? 31.516 -17.915 -4.404 1.00 42.50 93 ASP A N 1
ATOM 734 C CA . ASP A 1 93 ? 30.908 -18.385 -3.153 1.00 42.50 93 ASP A CA 1
ATOM 735 C C . ASP A 1 93 ? 29.749 -19.345 -3.493 1.00 42.50 93 ASP A C 1
ATOM 737 O O . ASP A 1 93 ? 28.700 -18.955 -4.012 1.00 42.50 93 ASP A O 1
ATOM 741 N N . GLU A 1 94 ? 29.964 -20.641 -3.250 1.00 53.38 94 GLU A N 1
ATOM 742 C CA . GLU A 1 94 ? 28.985 -21.711 -3.465 1.00 53.38 94 GLU A CA 1
ATOM 743 C C . GLU A 1 94 ? 27.780 -21.547 -2.517 1.00 53.38 94 GLU A C 1
ATOM 745 O O . GLU A 1 94 ? 27.871 -21.762 -1.305 1.00 53.38 94 GLU A O 1
ATOM 750 N N . GLU A 1 95 ? 26.609 -21.206 -3.062 1.00 49.03 95 GLU A N 1
ATOM 751 C CA . GLU A 1 95 ? 25.369 -21.137 -2.287 1.00 49.03 95 GLU A CA 1
ATOM 752 C C . GLU A 1 95 ? 24.838 -22.547 -1.945 1.00 49.03 95 GLU A C 1
ATOM 754 O O . GLU A 1 95 ? 24.292 -23.258 -2.793 1.00 49.03 95 GLU A O 1
ATOM 759 N N . GLU A 1 96 ? 24.955 -22.961 -0.676 1.00 50.38 96 GLU A N 1
ATOM 760 C CA . GLU A 1 96 ? 24.253 -24.139 -0.148 1.00 50.38 96 GLU A CA 1
ATOM 761 C C . GLU A 1 96 ? 22.722 -23.939 -0.187 1.00 50.38 96 GLU A C 1
ATOM 763 O O . GLU A 1 96 ? 22.150 -23.047 0.448 1.00 50.38 96 GLU A O 1
ATOM 768 N N . GLU A 1 97 ? 22.034 -24.846 -0.883 1.00 43.84 97 GLU A N 1
ATOM 769 C CA . GLU A 1 97 ? 20.576 -24.919 -0.992 1.00 43.84 97 GLU A CA 1
ATOM 770 C C . GLU A 1 97 ? 19.918 -25.250 0.369 1.00 43.84 97 GLU A C 1
ATOM 772 O O . GLU A 1 97 ? 19.773 -26.410 0.767 1.00 43.84 97 GLU A O 1
ATOM 777 N N . VAL A 1 98 ? 19.453 -24.234 1.107 1.00 48.41 98 VAL A N 1
ATOM 778 C CA . VAL A 1 98 ? 18.636 -24.452 2.316 1.00 48.41 98 VAL A CA 1
ATOM 779 C C . VAL A 1 98 ? 17.169 -24.662 1.933 1.00 48.41 98 VAL A C 1
ATOM 781 O O . VAL A 1 98 ? 16.356 -23.732 1.919 1.00 48.41 98 VAL A O 1
ATOM 784 N N . VAL A 1 99 ? 16.802 -25.923 1.698 1.00 45.44 99 VAL A N 1
ATOM 785 C CA . VAL A 1 99 ? 15.409 -26.384 1.579 1.00 45.44 99 VAL A CA 1
ATOM 786 C C . VAL A 1 99 ? 14.599 -26.054 2.843 1.00 45.44 99 VAL A C 1
ATOM 788 O O . VAL A 1 99 ? 14.579 -26.793 3.830 1.00 45.44 99 VAL A O 1
ATOM 791 N N . HIS A 1 100 ? 13.865 -24.940 2.815 1.00 43.72 100 HIS A N 1
ATOM 792 C CA . HIS A 1 100 ? 12.857 -24.632 3.826 1.00 43.72 100 HIS A CA 1
ATOM 793 C C . HIS A 1 100 ? 11.651 -25.561 3.652 1.00 43.72 100 HIS A C 1
ATOM 795 O O . HIS A 1 100 ? 10.739 -25.301 2.867 1.00 43.72 100 HIS A O 1
ATOM 801 N N . GLN A 1 101 ? 11.602 -26.639 4.438 1.00 44.66 101 GLN A N 1
ATOM 802 C CA . GLN A 1 101 ? 10.359 -27.377 4.649 1.00 44.66 101 GLN A CA 1
ATOM 803 C C . GLN A 1 101 ? 9.377 -26.493 5.426 1.00 44.66 101 GLN A C 1
ATOM 805 O O . GLN A 1 101 ? 9.388 -26.429 6.657 1.00 44.66 101 GLN A O 1
ATOM 810 N N . VAL A 1 102 ? 8.497 -25.805 4.700 1.00 50.31 102 VAL A N 1
ATOM 811 C CA . VAL A 1 102 ? 7.335 -25.139 5.288 1.00 50.31 102 VAL A CA 1
ATOM 812 C C . VAL A 1 102 ? 6.339 -26.219 5.704 1.00 50.31 102 VAL A C 1
ATOM 814 O O . VAL A 1 102 ? 5.509 -26.681 4.921 1.00 50.31 102 VAL A O 1
ATOM 817 N N . ALA A 1 103 ? 6.407 -26.629 6.970 1.00 50.19 103 ALA A N 1
ATOM 818 C CA . ALA A 1 103 ? 5.343 -27.398 7.593 1.00 50.19 103 ALA A CA 1
ATOM 819 C C . ALA A 1 103 ? 4.081 -26.521 7.666 1.00 50.19 103 ALA A C 1
ATOM 821 O O . ALA A 1 103 ? 3.948 -25.658 8.537 1.00 50.19 103 ALA A O 1
ATOM 822 N N . ARG A 1 104 ? 3.141 -26.738 6.739 1.00 51.91 104 ARG A N 1
ATOM 823 C CA . ARG A 1 104 ? 1.793 -26.161 6.803 1.00 51.91 104 ARG A CA 1
ATOM 824 C C . ARG A 1 104 ? 1.100 -26.734 8.039 1.00 51.91 104 ARG A C 1
ATOM 826 O O . ARG A 1 104 ? 0.629 -27.867 8.019 1.00 51.91 104 ARG A O 1
ATOM 833 N N . LYS A 1 105 ? 1.051 -25.967 9.129 1.00 57.62 105 LYS A N 1
ATOM 834 C CA . LYS A 1 105 ? 0.164 -26.286 10.252 1.00 57.62 105 LYS A CA 1
ATOM 835 C C . LYS A 1 105 ? -1.275 -26.019 9.798 1.00 57.62 105 LYS A C 1
ATOM 837 O O . LYS A 1 105 ? -1.552 -24.895 9.374 1.00 57.62 105 LYS A O 1
ATOM 842 N N . PRO A 1 106 ? -2.182 -27.008 9.850 1.00 59.41 106 PRO A N 1
ATOM 843 C CA . PRO A 1 106 ? -3.583 -26.761 9.569 1.00 59.41 106 PRO A CA 1
ATOM 844 C C . PRO A 1 106 ? -4.161 -25.927 10.714 1.00 59.41 106 PRO A C 1
ATOM 846 O O . PRO A 1 106 ? -4.156 -26.341 11.871 1.00 59.41 106 PRO A O 1
ATOM 849 N N . TRP A 1 107 ? -4.629 -24.731 10.384 1.00 53.56 107 TRP A N 1
ATOM 850 C CA . TRP A 1 107 ? -5.593 -24.011 11.206 1.00 53.56 107 TRP A CA 1
ATOM 851 C C . TRP A 1 107 ? -6.950 -24.643 10.936 1.00 53.56 107 TRP A C 1
ATOM 853 O O . TRP A 1 107 ? -7.377 -24.551 9.795 1.00 53.56 107 TRP A O 1
ATOM 863 N N . LEU A 1 108 ? -7.558 -25.314 11.919 1.00 52.91 108 LEU A N 1
ATOM 864 C CA . LEU A 1 108 ? -8.954 -25.803 11.984 1.00 52.91 108 LEU A CA 1
ATOM 865 C C . LEU A 1 108 ? -9.060 -26.603 13.307 1.00 52.91 108 LEU A C 1
ATOM 867 O O . LEU A 1 108 ? -8.173 -27.415 13.559 1.00 52.91 108 LEU A O 1
ATOM 871 N N . VAL A 1 109 ? -10.045 -26.501 14.203 1.00 48.91 109 VAL A N 1
ATOM 872 C CA . VAL A 1 109 ? -11.238 -25.666 14.461 1.00 48.91 109 VAL A CA 1
ATOM 873 C C . VAL A 1 109 ? -11.453 -25.755 15.972 1.00 48.91 109 VAL A C 1
ATOM 875 O O . VAL A 1 109 ? -11.216 -26.862 16.512 1.00 48.91 109 VAL A O 1
#

Sequence (109 aa):
MIKRAWRSVTPTTIKNCFQKAGFLKAGNGEAPEVEETVAQPLMPEDEFNNYVNCDGHQDCYGELTIEDILEEVRPQGNGQEEEEEDDEEDEEDEEEEVVHQVARKPWLV

Radius of gyration: 28.98 Å; chains: 1; bounding box: 62×51×60 Å